Protein AF-A0A7S2PBN4-F1 (afdb_monomer_lite)

Secondary structure (DSSP, 8-state):
-HHHHHHHHHHHHTT-HHHHHHHHHHTT-HHHHHHHHHHHHHHGGG--HHHHHHHHHHHHHTT---HHHHHHHHHHHHHSGGGS-HHHHHHHHHHHHHHHTPPPP-

Radius of gyration: 14.39 Å; chains: 1; bounding box: 40×37×34 Å

Foldseek 3Di:
DPPVVVVVCVVVVLLVLLVVLLVCLVVLPQVSLVVCLVSCLVNVVVDALQSLLSNLLSCLSNLPDDPVSLVSSVVSCVVCVVRHDPVSVVSNVNSVVSNVPDDPDD

Structure (mmCIF, N/CA/C/O backbone):
data_AF-A0A7S2PBN4-F1
#
_entry.id   AF-A0A7S2PBN4-F1
#
loop_
_atom_site.group_PDB
_atom_site.id
_atom_site.type_symbol
_atom_site.label_atom_id
_atom_site.label_alt_id
_atom_site.label_comp_id
_atom_site.label_asym_id
_atom_site.label_entity_id
_atom_site.label_seq_id
_atom_site.pdbx_PDB_ins_code
_atom_site.Cartn_x
_atom_site.Cartn_y
_atom_site.Cartn_z
_atom_site.occupancy
_atom_site.B_iso_or_equiv
_atom_site.auth_seq_id
_atom_site.auth_comp_id
_atom_site.auth_asym_id
_atom_site.auth_atom_id
_atom_site.pdbx_PDB_model_num
ATOM 1 N N . TYR A 1 1 ? -15.646 22.930 -21.165 1.00 49.62 1 TYR A N 1
ATOM 2 C CA . TYR A 1 1 ? -15.690 21.532 -20.688 1.00 49.62 1 TYR A CA 1
ATOM 3 C C . TYR A 1 1 ? -14.500 21.148 -19.796 1.00 49.62 1 TYR A C 1
ATOM 5 O O . TYR A 1 1 ? -14.691 20.347 -18.899 1.00 49.62 1 TYR A O 1
ATOM 13 N N . SER A 1 2 ? -13.299 21.726 -19.958 1.00 65.62 2 SER A N 1
ATOM 14 C CA . SER A 1 2 ? -12.077 21.260 -19.269 1.00 65.62 2 SER A CA 1
ATOM 15 C C . SER A 1 2 ? -11.830 21.790 -17.846 1.00 65.62 2 SER A C 1
ATOM 17 O O . SER A 1 2 ? -11.310 21.051 -17.025 1.00 65.62 2 SER A O 1
ATOM 19 N N . ARG A 1 3 ? -12.201 23.033 -17.504 1.00 51.66 3 ARG A N 1
ATOM 20 C CA . ARG A 1 3 ? -11.854 23.606 -16.180 1.00 51.66 3 ARG A CA 1
ATOM 21 C C . ARG A 1 3 ? -12.620 23.006 -15.001 1.00 51.66 3 ARG A C 1
ATOM 23 O O . ARG A 1 3 ? -12.030 22.826 -13.948 1.00 51.66 3 ARG A O 1
ATOM 30 N N . ARG A 1 4 ? -13.902 22.676 -15.188 1.00 55.84 4 ARG A N 1
ATOM 31 C CA . ARG A 1 4 ? -14.736 22.076 -14.132 1.00 55.84 4 ARG A CA 1
ATOM 32 C C . ARG A 1 4 ? -14.276 20.658 -13.801 1.00 55.84 4 ARG A C 1
ATOM 34 O O . ARG A 1 4 ? -14.062 20.358 -12.642 1.00 55.84 4 ARG A O 1
ATOM 41 N N . LEU A 1 5 ? -14.010 19.856 -14.837 1.00 55.78 5 LEU A N 1
ATOM 42 C CA . LEU A 1 5 ? -13.435 18.517 -14.698 1.00 55.78 5 LEU A CA 1
ATOM 43 C C . LEU A 1 5 ? -12.057 18.541 -14.036 1.00 55.78 5 LEU A C 1
ATOM 45 O O . LEU A 1 5 ? -11.779 17.675 -13.224 1.00 55.78 5 LEU A O 1
ATOM 49 N N . LEU A 1 6 ? -11.204 19.520 -14.357 1.00 55.50 6 LEU A N 1
ATOM 50 C CA . LEU A 1 6 ? -9.890 19.651 -13.722 1.00 55.50 6 LEU A CA 1
ATOM 51 C C . LEU A 1 6 ? -9.991 20.099 -12.258 1.00 55.50 6 LEU A C 1
ATOM 53 O O . LEU A 1 6 ? -9.277 19.553 -11.430 1.00 55.50 6 LEU A O 1
ATOM 57 N N . GLN A 1 7 ? -10.902 21.018 -11.924 1.00 57.09 7 GLN A N 1
ATOM 58 C CA . GLN A 1 7 ? -11.153 21.424 -10.535 1.00 57.09 7 GLN A CA 1
ATOM 59 C C . GLN A 1 7 ? -11.779 20.299 -9.702 1.00 57.09 7 GLN A C 1
ATOM 61 O O . GLN A 1 7 ? -11.358 20.063 -8.576 1.00 57.09 7 GLN A O 1
ATOM 66 N N . GLU A 1 8 ? -12.757 19.574 -10.249 1.00 54.28 8 GLU A N 1
ATOM 67 C CA . GLU A 1 8 ? -13.345 18.396 -9.599 1.00 54.28 8 GLU A CA 1
ATOM 68 C C . GLU A 1 8 ? -12.304 17.277 -9.459 1.00 54.28 8 GLU A C 1
ATOM 70 O O . GLU A 1 8 ? -12.187 16.665 -8.398 1.00 54.28 8 GLU A O 1
ATOM 75 N N . ALA A 1 9 ? -11.485 17.050 -10.491 1.00 53.06 9 ALA A N 1
ATOM 76 C CA . ALA A 1 9 ? -10.391 16.094 -10.432 1.00 53.06 9 ALA A CA 1
ATOM 77 C C . ALA A 1 9 ? -9.350 16.483 -9.378 1.00 53.06 9 ALA A C 1
ATOM 79 O O . ALA A 1 9 ? -8.976 15.608 -8.615 1.00 53.06 9 ALA A O 1
ATOM 80 N N . GLU A 1 10 ? -8.917 17.747 -9.273 1.00 53.53 10 GLU A N 1
ATOM 81 C CA . GLU A 1 10 ? -7.955 18.218 -8.256 1.00 53.53 10 GLU A CA 1
ATOM 82 C C . GLU A 1 10 ? -8.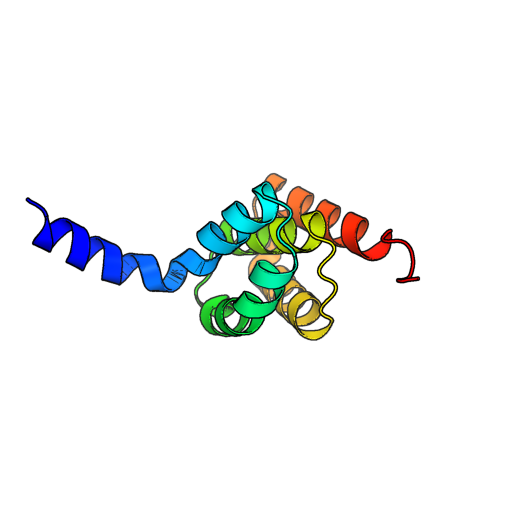422 17.933 -6.823 1.00 53.53 10 GLU A C 1
ATOM 84 O O . GLU A 1 10 ? -7.632 17.465 -6.001 1.00 53.53 10 GLU A O 1
ATOM 89 N N . VAL A 1 11 ? -9.714 18.134 -6.539 1.00 54.94 11 VAL A N 1
ATOM 90 C CA . VAL A 1 11 ? -10.315 17.855 -5.222 1.00 54.94 11 VAL A CA 1
ATOM 91 C C . VAL A 1 11 ? -10.261 16.357 -4.882 1.00 54.94 11 VAL A C 1
ATOM 93 O O . VAL A 1 11 ? -10.075 15.992 -3.722 1.00 54.94 11 VAL A O 1
ATOM 96 N N . HIS A 1 12 ? -10.351 15.475 -5.882 1.00 53.94 12 HIS A N 1
ATOM 97 C CA . HIS A 1 12 ? -10.276 14.019 -5.703 1.00 53.94 12 HIS A CA 1
ATOM 98 C C . HIS A 1 12 ? -8.855 13.433 -5.878 1.00 53.94 12 HIS A C 1
ATOM 100 O O . HIS A 1 12 ? -8.552 12.358 -5.348 1.00 53.94 12 HIS A O 1
ATOM 106 N N . PHE A 1 13 ? -7.952 14.124 -6.583 1.00 56.38 13 PHE A N 1
ATOM 107 C CA . PHE A 1 13 ? -6.616 13.620 -6.923 1.00 56.38 13 PHE A CA 1
ATOM 108 C C . PHE A 1 13 ? -5.664 13.603 -5.727 1.00 56.38 13 PHE A C 1
ATOM 110 O O . PHE A 1 13 ? -4.780 12.750 -5.674 1.00 56.38 13 PHE A O 1
ATOM 117 N N . GLY A 1 14 ? -5.863 14.482 -4.738 1.00 55.88 14 GLY A N 1
ATOM 118 C CA . GLY A 1 14 ? -5.017 14.534 -3.540 1.00 55.88 14 GLY A CA 1
ATOM 119 C C . GLY A 1 14 ? -4.922 13.186 -2.810 1.00 55.88 14 GLY A C 1
ATOM 120 O O . GLY A 1 14 ? -3.837 12.784 -2.396 1.00 55.88 14 GLY A O 1
ATOM 121 N N . CYS A 1 15 ? -6.025 12.429 -2.750 1.00 60.91 15 CYS A N 1
ATOM 122 C CA . CYS A 1 15 ? -6.097 11.107 -2.107 1.00 60.91 15 CYS A CA 1
ATOM 123 C C . CYS A 1 15 ? -5.783 9.929 -3.057 1.00 60.91 15 CYS A C 1
ATOM 125 O O . CYS A 1 15 ? -5.930 8.759 -2.690 1.00 60.91 15 CYS A O 1
ATOM 127 N N . SER A 1 16 ? -5.347 10.208 -4.289 1.00 83.50 16 SER A N 1
ATOM 128 C CA . SER A 1 16 ? -5.166 9.207 -5.350 1.00 83.50 16 SER A CA 1
ATOM 129 C C . SER A 1 16 ? -3.735 8.662 -5.460 1.00 83.50 16 SER A C 1
ATOM 131 O O . SER A 1 16 ? -3.392 8.028 -6.456 1.00 83.50 16 SER A O 1
ATOM 133 N N . VAL A 1 17 ? -2.892 8.851 -4.434 1.00 90.44 17 VAL A N 1
ATOM 134 C CA . VAL A 1 17 ? -1.507 8.326 -4.395 1.00 90.44 17 VAL A CA 1
ATOM 135 C C . VAL A 1 17 ? -1.439 6.820 -4.682 1.00 90.44 17 VAL A C 1
ATOM 137 O O . VAL A 1 17 ? -0.537 6.363 -5.379 1.00 90.44 17 VAL A O 1
ATOM 140 N N . HIS A 1 18 ? -2.447 6.060 -4.248 1.00 92.75 18 HIS A N 1
ATOM 141 C CA . HIS A 1 18 ? -2.585 4.630 -4.529 1.00 92.75 18 HIS A CA 1
ATOM 142 C C . HIS A 1 18 ? -2.674 4.307 -6.032 1.00 92.75 18 HIS A C 1
ATOM 144 O O . HIS A 1 18 ? -2.213 3.249 -6.449 1.00 92.75 18 HIS A O 1
ATOM 150 N N . LEU A 1 19 ? -3.207 5.208 -6.868 1.00 94.31 19 LEU A N 1
ATOM 151 C CA . LEU A 1 19 ? -3.251 5.033 -8.325 1.00 94.31 19 LEU A CA 1
ATOM 152 C C . LEU A 1 19 ? -1.872 5.226 -8.962 1.00 94.31 19 LEU A C 1
ATOM 154 O O . LEU A 1 19 ? -1.504 4.470 -9.863 1.00 94.31 19 LEU A O 1
ATOM 158 N N . LEU A 1 20 ? -1.097 6.206 -8.483 1.00 93.94 20 LEU A N 1
ATOM 159 C CA . LEU A 1 20 ? 0.288 6.407 -8.922 1.00 93.94 20 LEU A CA 1
ATOM 160 C C . LEU A 1 20 ? 1.155 5.220 -8.508 1.00 93.94 20 LEU A C 1
ATOM 162 O O . LEU A 1 20 ? 1.847 4.648 -9.348 1.00 93.94 20 LEU A O 1
ATOM 166 N N . LEU A 1 21 ? 1.050 4.802 -7.245 1.00 95.75 21 LEU A N 1
ATOM 167 C CA . LEU A 1 21 ? 1.721 3.613 -6.728 1.00 95.75 21 LEU A CA 1
ATOM 168 C C . LEU A 1 21 ? 1.353 2.383 -7.550 1.00 95.75 21 LEU A C 1
ATOM 170 O O . LEU A 1 21 ? 2.247 1.717 -8.058 1.00 95.75 21 LEU A O 1
ATOM 174 N N . HIS A 1 22 ? 0.063 2.127 -7.775 1.00 96.12 22 HIS A N 1
ATOM 175 C CA . HIS A 1 22 ? -0.383 1.026 -8.623 1.00 96.12 22 HIS A CA 1
ATOM 176 C C . HIS A 1 22 ? 0.236 1.100 -10.024 1.00 96.12 22 HIS A C 1
ATOM 178 O O . HIS A 1 22 ? 0.757 0.101 -10.518 1.00 96.12 22 HIS A O 1
ATOM 184 N N . ARG A 1 23 ? 0.247 2.277 -10.667 1.00 97.50 23 ARG A N 1
ATOM 185 C CA . ARG A 1 23 ? 0.825 2.422 -12.008 1.00 97.50 23 ARG A CA 1
ATOM 186 C C . ARG A 1 23 ? 2.328 2.146 -12.022 1.00 97.50 23 ARG A C 1
ATOM 188 O O . ARG A 1 23 ? 2.788 1.441 -12.917 1.00 97.50 23 ARG A O 1
ATOM 195 N N . PHE A 1 24 ? 3.082 2.643 -11.046 1.00 97.12 24 PHE A N 1
ATOM 196 C CA . PHE A 1 24 ? 4.510 2.340 -10.926 1.00 97.12 24 PHE A CA 1
ATOM 197 C C . PHE A 1 24 ? 4.771 0.881 -10.542 1.00 97.12 24 PHE A C 1
ATOM 199 O O . PHE A 1 24 ? 5.735 0.295 -11.031 1.00 97.12 24 PHE A O 1
ATOM 206 N N . GLY A 1 25 ? 3.874 0.268 -9.768 1.00 97.38 25 GLY A N 1
ATOM 207 C CA . GLY A 1 25 ? 3.868 -1.160 -9.467 1.00 97.38 25 GLY A CA 1
ATOM 208 C C . GLY A 1 25 ? 3.721 -2.019 -10.720 1.00 97.38 25 GLY A C 1
ATOM 209 O O . GLY A 1 25 ? 4.519 -2.927 -10.942 1.00 97.38 25 GLY A O 1
ATOM 210 N N . VAL A 1 26 ? 2.765 -1.677 -11.592 1.00 97.69 26 VAL A N 1
ATOM 211 C CA . VAL A 1 26 ? 2.582 -2.317 -12.908 1.00 97.69 26 VAL A CA 1
ATOM 212 C C . VAL A 1 26 ? 3.835 -2.180 -13.776 1.00 97.69 26 VAL A C 1
ATOM 214 O O . VAL A 1 26 ? 4.218 -3.131 -14.450 1.00 97.69 26 VAL A O 1
ATOM 217 N N . LEU A 1 27 ? 4.486 -1.014 -13.750 1.00 97.62 27 LEU A N 1
ATOM 218 C CA . LEU A 1 27 ? 5.716 -0.761 -14.506 1.00 97.62 27 LEU A CA 1
ATOM 219 C C . LEU A 1 27 ? 6.967 -1.403 -13.882 1.00 97.62 27 LEU A C 1
ATOM 221 O O . LEU A 1 27 ? 8.024 -1.376 -14.506 1.00 97.62 27 LEU A O 1
ATOM 225 N N . GLY A 1 28 ? 6.885 -1.942 -12.662 1.00 96.19 28 GLY A N 1
ATOM 226 C CA . GLY A 1 28 ? 8.050 -2.448 -11.934 1.00 96.19 28 GLY A CA 1
ATOM 227 C C . GLY A 1 28 ? 9.037 -1.352 -11.502 1.00 96.19 28 GLY A C 1
ATOM 228 O O . GLY A 1 28 ? 10.192 -1.646 -11.211 1.00 96.19 28 GLY A O 1
ATOM 229 N N . HIS A 1 29 ? 8.616 -0.084 -11.468 1.00 97.00 29 HIS A N 1
ATOM 230 C CA . HIS A 1 29 ? 9.509 1.054 -11.254 1.00 97.00 29 HIS A CA 1
ATOM 231 C C . HIS A 1 29 ? 9.715 1.341 -9.754 1.00 97.00 29 HIS A C 1
ATOM 233 O O . HIS A 1 29 ? 9.175 2.307 -9.207 1.00 97.00 29 HIS A O 1
ATOM 239 N N . ALA A 1 30 ? 10.553 0.538 -9.094 1.00 95.94 30 ALA A N 1
ATOM 240 C CA . ALA A 1 30 ? 10.817 0.637 -7.654 1.00 95.94 30 ALA A CA 1
ATOM 241 C C . ALA A 1 30 ? 11.247 2.037 -7.160 1.00 95.94 30 ALA A C 1
ATOM 243 O O . ALA A 1 30 ? 10.703 2.478 -6.146 1.00 95.94 30 ALA A O 1
ATOM 244 N N . PRO A 1 31 ? 12.118 2.807 -7.858 1.00 97.19 31 PRO A N 1
ATOM 245 C CA . PRO A 1 31 ? 12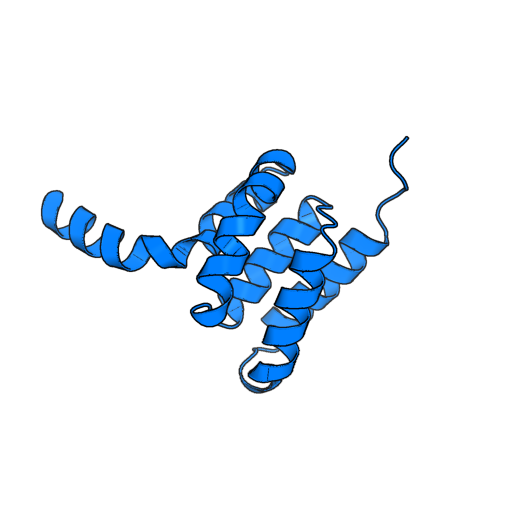.501 4.130 -7.363 1.00 97.19 31 PRO A CA 1
ATOM 246 C C . PRO A 1 31 ? 11.311 5.085 -7.211 1.00 97.19 31 PRO A C 1
ATOM 248 O O . PRO A 1 31 ? 11.217 5.789 -6.216 1.00 97.19 31 PRO A O 1
ATOM 251 N N . ALA A 1 32 ? 10.357 5.088 -8.143 1.00 94.56 32 ALA A N 1
ATOM 252 C CA . ALA A 1 32 ? 9.179 5.947 -8.065 1.00 94.56 32 ALA A CA 1
ATOM 253 C C . ALA A 1 32 ? 8.265 5.549 -6.898 1.00 94.56 32 ALA A C 1
ATOM 255 O O . ALA A 1 32 ? 7.736 6.422 -6.218 1.00 94.56 32 ALA A O 1
ATOM 256 N N . VAL A 1 33 ? 8.127 4.246 -6.623 1.00 96.69 33 VAL A N 1
ATOM 257 C CA . VAL A 1 33 ? 7.390 3.753 -5.448 1.00 96.69 33 VAL A CA 1
ATOM 258 C C . VAL A 1 33 ? 8.050 4.240 -4.154 1.00 96.69 33 VAL A C 1
ATOM 260 O O . VAL A 1 33 ? 7.352 4.792 -3.308 1.00 96.69 33 VAL A O 1
ATOM 263 N N . TRP A 1 34 ? 9.380 4.141 -4.042 1.00 96.38 34 TRP A N 1
ATOM 264 C CA . TRP A 1 34 ? 10.153 4.680 -2.913 1.00 96.38 34 TRP A CA 1
ATOM 265 C C . TRP A 1 34 ? 9.915 6.179 -2.685 1.00 96.38 34 TRP A C 1
ATOM 267 O O . TRP A 1 34 ? 9.595 6.598 -1.576 1.00 96.38 34 TRP A O 1
ATOM 277 N N . HIS A 1 35 ? 10.009 6.993 -3.740 1.00 95.62 35 HIS A N 1
ATOM 278 C CA . HIS A 1 35 ? 9.831 8.448 -3.634 1.00 95.62 35 HIS A CA 1
ATOM 279 C C . HIS A 1 35 ? 8.399 8.859 -3.253 1.00 95.62 35 HIS A C 1
ATOM 281 O O . HIS A 1 35 ? 8.185 9.972 -2.775 1.00 95.62 35 HIS A O 1
ATOM 287 N N . LEU A 1 36 ? 7.413 7.979 -3.453 1.00 94.94 36 LEU A N 1
ATOM 288 C CA . LEU A 1 36 ? 6.015 8.235 -3.111 1.00 94.94 36 LEU A CA 1
ATOM 289 C C . LEU A 1 36 ? 5.634 7.794 -1.692 1.00 94.94 36 LEU A C 1
ATOM 291 O O . LEU A 1 36 ? 4.538 8.140 -1.249 1.00 94.94 36 LEU A O 1
ATOM 295 N N . LEU A 1 37 ? 6.500 7.082 -0.958 1.00 95.56 37 LEU A N 1
ATOM 296 C CA . LEU A 1 37 ? 6.195 6.615 0.401 1.00 95.56 37 LEU A CA 1
ATOM 297 C C . LEU A 1 37 ? 5.846 7.748 1.384 1.00 95.56 37 LEU A C 1
ATOM 299 O O . LEU A 1 37 ? 4.845 7.607 2.087 1.00 95.56 37 LEU A O 1
ATOM 303 N N . PRO A 1 38 ? 6.544 8.904 1.412 1.00 94.00 38 PRO A N 1
ATOM 304 C CA . PRO A 1 38 ? 6.160 9.996 2.309 1.00 94.00 38 PRO A CA 1
ATOM 305 C C . PRO A 1 38 ? 4.739 10.510 2.037 1.00 94.00 38 PRO A C 1
ATOM 307 O O . PRO A 1 38 ? 3.977 10.784 2.964 1.00 94.00 38 PRO A O 1
ATOM 310 N N . LEU A 1 39 ? 4.350 10.586 0.759 1.00 92.62 39 LEU A N 1
ATOM 311 C CA . LEU A 1 39 ? 3.004 10.999 0.363 1.00 92.62 39 LEU A CA 1
ATOM 312 C C . LEU A 1 39 ? 1.960 9.927 0.701 1.00 92.62 39 LEU A C 1
ATOM 314 O O . LEU A 1 39 ? 0.868 10.261 1.158 1.00 92.62 39 LEU A O 1
ATOM 318 N N . LEU A 1 40 ? 2.294 8.646 0.516 1.00 94.19 40 LEU A N 1
ATOM 319 C CA . LEU A 1 40 ? 1.464 7.523 0.954 1.00 94.19 40 LEU A CA 1
ATOM 320 C C . LEU A 1 40 ? 1.167 7.617 2.452 1.00 94.19 40 LEU A C 1
ATOM 322 O O . LEU A 1 40 ? 0.007 7.541 2.847 1.00 94.19 40 LEU A O 1
ATOM 326 N N . LEU A 1 41 ? 2.197 7.819 3.274 1.00 94.81 41 LEU A N 1
ATOM 327 C CA . LEU A 1 41 ? 2.069 7.891 4.728 1.00 94.81 41 LEU A CA 1
ATOM 328 C C . LEU A 1 41 ? 1.270 9.109 5.196 1.00 94.81 41 LEU A C 1
ATOM 330 O O . LEU A 1 41 ? 0.468 8.985 6.123 1.00 94.81 41 LEU A O 1
ATOM 334 N N . ALA A 1 42 ? 1.442 10.258 4.538 1.00 92.06 42 ALA A N 1
ATOM 335 C CA . ALA A 1 42 ? 0.666 11.462 4.821 1.00 92.06 42 ALA A CA 1
ATOM 336 C C . ALA A 1 42 ? -0.831 11.276 4.519 1.00 92.06 42 ALA A C 1
ATOM 338 O O . ALA A 1 42 ? -1.672 11.765 5.270 1.00 92.06 42 ALA A O 1
ATOM 339 N N . GLN A 1 43 ? -1.166 10.538 3.454 1.00 91.75 43 GLN A N 1
ATOM 340 C CA . GLN A 1 43 ? -2.555 10.294 3.046 1.00 91.75 43 GLN A CA 1
ATOM 341 C C . GLN A 1 43 ? -3.185 9.049 3.679 1.00 91.75 43 GLN A C 1
ATOM 343 O O . GLN A 1 43 ? -4.399 8.863 3.580 1.00 91.75 43 GLN A O 1
ATOM 348 N N . LEU A 1 44 ? -2.393 8.209 4.348 1.00 93.31 44 LEU A N 1
ATOM 349 C CA . LEU A 1 44 ? -2.827 6.935 4.917 1.00 93.31 44 LEU A CA 1
ATOM 350 C C . LEU A 1 44 ? -4.094 7.036 5.795 1.00 93.31 44 LEU A C 1
ATOM 352 O O . LEU A 1 44 ? -4.974 6.192 5.619 1.00 93.31 44 LEU A O 1
ATOM 356 N N . PRO A 1 45 ? -4.274 8.053 6.667 1.00 92.69 45 PRO A N 1
ATOM 357 C CA . PRO A 1 45 ? -5.496 8.184 7.469 1.00 92.69 45 PRO A CA 1
ATOM 358 C C . PRO A 1 45 ? -6.778 8.348 6.639 1.00 92.69 45 PRO A C 1
ATOM 360 O O . PRO A 1 45 ? -7.844 7.935 7.076 1.00 92.69 45 PRO A O 1
ATOM 363 N N . LEU A 1 46 ? -6.681 8.912 5.431 1.00 91.19 46 LEU A N 1
ATOM 364 C CA . LEU A 1 46 ? -7.819 9.186 4.544 1.00 91.19 46 LEU A CA 1
ATOM 365 C C . LEU A 1 46 ? -8.103 8.039 3.558 1.00 91.19 46 LEU A C 1
ATOM 367 O O . LEU A 1 46 ? -9.051 8.096 2.772 1.00 91.19 46 LEU A O 1
ATOM 371 N N . MET A 1 47 ? -7.260 7.007 3.541 1.00 92.38 47 MET A N 1
ATOM 372 C CA . MET A 1 47 ? -7.353 5.915 2.579 1.00 92.38 47 MET A CA 1
ATOM 373 C C . MET A 1 47 ? -8.403 4.880 2.988 1.00 92.38 47 MET A C 1
ATOM 375 O O . MET A 1 47 ? -8.466 4.463 4.139 1.00 92.38 47 MET A O 1
ATOM 379 N N . GLN A 1 48 ? -9.180 4.416 2.009 1.00 94.19 48 GLN A N 1
ATOM 380 C CA . GLN A 1 48 ? -10.060 3.256 2.149 1.00 94.19 48 GLN A CA 1
ATOM 381 C C . GLN A 1 48 ? -9.245 1.951 2.077 1.00 94.19 48 GLN A C 1
ATOM 383 O O . GLN A 1 48 ? -8.178 1.952 1.450 1.00 94.19 48 GLN A O 1
ATOM 388 N N . PRO A 1 49 ? -9.765 0.824 2.598 1.00 95.75 49 PRO A N 1
ATOM 389 C CA . PRO A 1 49 ? -9.109 -0.486 2.555 1.00 95.75 49 PRO A CA 1
ATOM 390 C C . PRO A 1 49 ? -8.504 -0.864 1.196 1.00 95.75 49 PRO A C 1
ATOM 392 O O . PRO 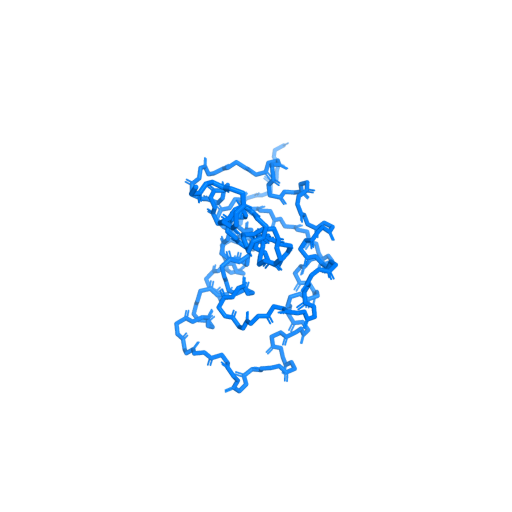A 1 49 ? -7.311 -1.150 1.097 1.00 95.75 49 PRO A O 1
ATOM 395 N N . LYS A 1 50 ? -9.279 -0.732 0.112 1.00 95.56 50 LYS A N 1
ATOM 396 C CA . LYS A 1 50 ? -8.810 -0.995 -1.260 1.00 95.56 50 LYS A CA 1
ATOM 397 C C . LYS A 1 50 ? -7.609 -0.134 -1.678 1.00 95.56 50 LYS A C 1
ATOM 399 O O . LYS A 1 50 ? -6.746 -0.585 -2.424 1.00 95.56 50 LYS A O 1
ATOM 404 N N . HIS A 1 51 ? -7.531 1.116 -1.209 1.00 95.75 51 HIS A N 1
ATOM 405 C CA . HIS A 1 51 ? -6.402 1.996 -1.512 1.00 95.75 51 HIS A CA 1
ATOM 406 C C . HIS A 1 51 ? -5.148 1.498 -0.789 1.00 95.75 51 HIS A C 1
ATOM 408 O O . HIS A 1 51 ? -4.073 1.476 -1.383 1.00 95.75 51 HIS A O 1
ATOM 414 N N . VAL A 1 52 ? -5.287 1.069 0.472 1.00 96.81 52 VAL A N 1
ATOM 415 C CA . VAL A 1 52 ? -4.189 0.486 1.262 1.00 96.81 52 VAL A CA 1
ATOM 416 C C . VAL A 1 52 ? -3.690 -0.797 0.606 1.00 96.81 52 VAL A C 1
ATOM 418 O O . VAL A 1 52 ? -2.485 -0.958 0.421 1.00 96.81 52 VAL A O 1
ATOM 421 N N . ALA A 1 53 ? -4.608 -1.668 0.182 1.00 97.81 53 ALA A N 1
ATOM 422 C CA . ALA A 1 53 ? -4.279 -2.915 -0.494 1.00 97.81 53 ALA A CA 1
ATOM 423 C C . ALA A 1 53 ? -3.530 -2.688 -1.816 1.00 97.81 53 ALA A C 1
ATOM 425 O O . ALA A 1 53 ? -2.512 -3.335 -2.060 1.00 97.81 53 ALA A O 1
ATOM 426 N N . LEU A 1 54 ? -3.967 -1.732 -2.642 1.00 97.44 54 LEU A N 1
ATOM 427 C CA . LEU A 1 54 ? -3.275 -1.380 -3.888 1.00 97.44 54 LEU A CA 1
ATOM 428 C C . LEU A 1 54 ? -1.880 -0.787 -3.646 1.00 97.44 54 LEU A C 1
ATOM 430 O O . LEU A 1 54 ? -0.946 -1.107 -4.383 1.00 97.44 54 LEU A O 1
ATOM 434 N N . SER A 1 55 ? -1.719 0.043 -2.615 1.00 97.44 55 SER A N 1
ATOM 435 C CA . SER A 1 55 ? -0.410 0.578 -2.231 1.00 97.44 55 SER A CA 1
ATOM 436 C C . SER A 1 55 ? 0.532 -0.527 -1.750 1.00 97.44 55 SER A C 1
ATOM 438 O O . SER A 1 55 ? 1.656 -0.617 -2.244 1.00 97.44 55 SER A O 1
ATOM 440 N N . ALA A 1 56 ? 0.060 -1.415 -0.865 1.00 98.00 56 ALA A N 1
ATOM 441 C CA . ALA A 1 56 ? 0.814 -2.590 -0.428 1.00 98.00 56 ALA A CA 1
ATOM 442 C C . ALA A 1 56 ? 1.211 -3.464 -1.623 1.00 98.00 56 ALA A C 1
ATOM 444 O O . ALA A 1 56 ? 2.374 -3.835 -1.752 1.00 98.00 56 ALA A O 1
ATOM 445 N N . TRP A 1 57 ? 0.281 -3.739 -2.541 1.00 98.31 57 TRP A N 1
ATOM 446 C CA . TRP A 1 57 ? 0.565 -4.500 -3.755 1.00 98.31 57 TRP A CA 1
ATOM 447 C C . TRP A 1 57 ? 1.676 -3.877 -4.592 1.00 98.31 57 TRP A C 1
ATOM 449 O O . 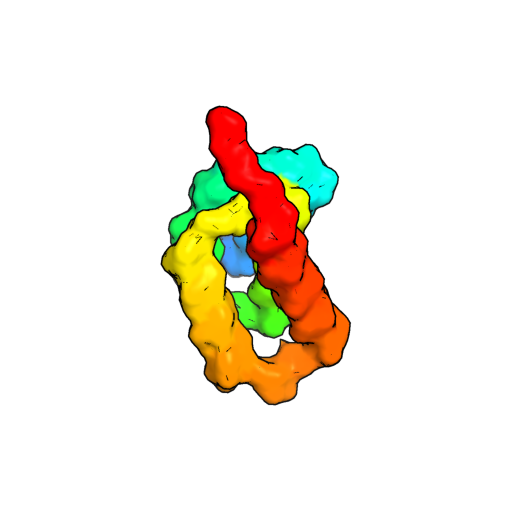TRP A 1 57 ? 2.588 -4.584 -5.012 1.00 98.31 57 TRP A O 1
ATOM 459 N N . ALA A 1 58 ? 1.627 -2.564 -4.822 1.00 98.38 58 ALA A N 1
ATOM 460 C CA . ALA A 1 58 ? 2.647 -1.866 -5.593 1.00 98.38 58 ALA A CA 1
ATOM 461 C C . ALA A 1 58 ? 4.031 -1.969 -4.934 1.00 98.38 58 ALA A C 1
ATOM 463 O O . ALA A 1 58 ? 5.020 -2.235 -5.624 1.00 98.38 58 ALA A O 1
ATOM 464 N N . MET A 1 59 ? 4.093 -1.825 -3.606 1.00 97.81 59 MET A N 1
ATOM 465 C CA . MET A 1 59 ? 5.323 -1.995 -2.827 1.00 97.81 59 MET A CA 1
ATOM 466 C C . MET A 1 59 ? 5.845 -3.431 -2.925 1.00 97.81 59 MET A C 1
ATOM 468 O O . MET A 1 59 ? 6.988 -3.645 -3.321 1.00 97.81 59 MET A O 1
ATOM 472 N N . GLY A 1 60 ? 4.991 -4.425 -2.670 1.00 97.75 60 GLY A N 1
ATOM 473 C CA . GLY A 1 60 ? 5.357 -5.839 -2.758 1.00 97.75 60 GLY A CA 1
ATOM 474 C C . GLY A 1 60 ? 5.771 -6.254 -4.168 1.00 97.75 60 GLY A C 1
ATOM 475 O O . GLY A 1 60 ? 6.745 -6.980 -4.342 1.00 97.75 60 GLY A O 1
ATOM 476 N N . ARG A 1 61 ? 5.099 -5.744 -5.207 1.00 97.62 61 ARG A N 1
ATOM 477 C CA . ARG A 1 61 ? 5.444 -6.061 -6.595 1.00 97.62 61 ARG A CA 1
ATOM 478 C C . ARG A 1 61 ? 6.790 -5.477 -7.010 1.00 97.62 61 ARG A C 1
ATOM 480 O O . ARG A 1 61 ? 7.483 -6.100 -7.812 1.00 97.62 61 ARG A O 1
ATOM 487 N N . THR A 1 62 ? 7.156 -4.315 -6.483 1.00 97.25 6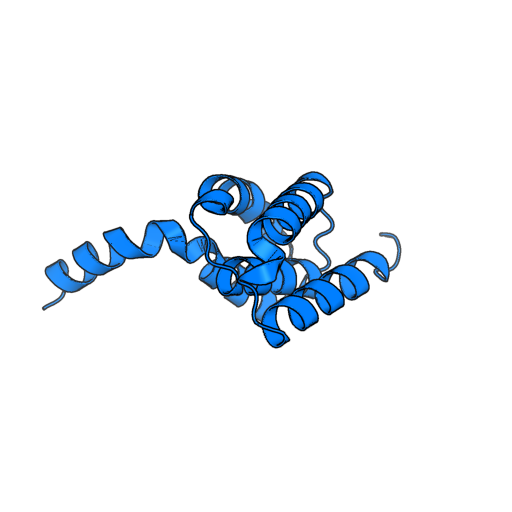2 THR A N 1
ATOM 488 C CA . THR A 1 62 ? 8.442 -3.656 -6.757 1.00 97.25 62 THR A CA 1
ATOM 489 C C . THR A 1 62 ? 9.538 -4.016 -5.754 1.00 97.25 62 THR A C 1
ATOM 491 O O . THR A 1 62 ? 10.641 -3.493 -5.867 1.00 97.25 62 THR A O 1
ATOM 494 N N . LEU A 1 63 ? 9.253 -4.925 -4.810 1.00 96.44 63 LEU A N 1
ATOM 495 C CA . LEU A 1 63 ? 10.150 -5.343 -3.724 1.00 96.44 63 LEU A CA 1
ATOM 496 C C . LEU A 1 63 ? 10.640 -4.172 -2.854 1.00 96.44 63 LEU A C 1
ATOM 498 O O . LEU A 1 63 ? 11.715 -4.228 -2.261 1.00 96.44 63 LEU A O 1
ATOM 502 N N . VAL A 1 64 ? 9.847 -3.103 -2.763 1.00 96.06 64 VAL A N 1
ATOM 503 C CA . VAL A 1 64 ? 10.143 -1.965 -1.892 1.00 96.06 64 VAL A CA 1
ATOM 504 C C . VAL A 1 64 ? 9.878 -2.376 -0.447 1.00 96.06 64 VAL A C 1
ATOM 506 O O . VAL A 1 64 ? 8.729 -2.547 -0.030 1.00 96.06 64 VAL A O 1
ATOM 509 N N . ASN A 1 65 ? 10.964 -2.558 0.303 1.00 94.62 65 ASN A N 1
ATOM 510 C CA . ASN A 1 65 ? 10.947 -3.010 1.690 1.00 94.62 65 ASN A CA 1
ATOM 511 C C . ASN A 1 65 ? 11.289 -1.880 2.666 1.00 94.62 65 ASN A C 1
ATOM 513 O O . ASN A 1 65 ? 12.338 -1.895 3.304 1.00 94.62 65 ASN A O 1
ATOM 517 N N . ASP A 1 66 ? 10.417 -0.879 2.745 1.00 95.75 66 ASP A N 1
ATOM 518 C CA . ASP A 1 66 ? 10.551 0.192 3.729 1.00 95.75 66 ASP A CA 1
ATOM 519 C C . ASP A 1 66 ? 9.842 -0.191 5.037 1.00 95.75 66 ASP A C 1
ATOM 521 O O . ASP A 1 66 ? 8.627 -0.413 5.055 1.00 95.75 66 ASP A O 1
ATOM 525 N N . GLU A 1 67 ? 10.609 -0.306 6.122 1.00 94.81 67 GLU A N 1
ATOM 526 C CA . GLU A 1 67 ? 10.122 -0.807 7.412 1.00 94.81 67 GLU A CA 1
ATOM 527 C C . GLU A 1 67 ? 9.025 0.090 8.003 1.00 94.81 67 GLU A C 1
ATOM 529 O O . GLU A 1 67 ? 7.991 -0.412 8.454 1.00 94.81 67 GLU A O 1
ATOM 534 N N . GLU A 1 68 ? 9.204 1.414 7.946 1.00 96.06 68 GLU A N 1
ATOM 535 C CA . GLU A 1 68 ? 8.222 2.372 8.458 1.00 96.06 68 GLU A CA 1
ATOM 536 C C . GLU A 1 68 ? 6.909 2.281 7.673 1.00 96.06 68 GLU A C 1
ATOM 538 O O . GLU A 1 68 ? 5.830 2.187 8.271 1.00 96.06 68 GLU A O 1
ATOM 543 N N . ALA A 1 69 ? 6.982 2.255 6.340 1.00 96.44 69 ALA A N 1
ATOM 544 C CA . ALA A 1 69 ? 5.806 2.149 5.493 1.00 96.44 69 ALA A CA 1
ATOM 545 C C . ALA A 1 69 ? 5.016 0.868 5.778 1.00 96.44 69 ALA A C 1
ATOM 547 O O . ALA A 1 69 ? 3.804 0.933 6.009 1.00 96.44 69 ALA A O 1
ATOM 548 N N . TRP A 1 70 ? 5.681 -0.288 5.841 1.00 97.50 70 TRP A N 1
ATOM 549 C CA . TRP A 1 70 ? 5.017 -1.552 6.163 1.00 97.50 70 TRP A CA 1
ATOM 550 C C . TRP A 1 70 ? 4.427 -1.566 7.578 1.00 97.50 70 TRP A C 1
ATOM 552 O O . TRP A 1 70 ? 3.302 -2.042 7.762 1.00 97.50 70 TRP A O 1
ATOM 562 N N . ALA A 1 71 ? 5.120 -0.994 8.566 1.00 97.25 71 ALA A N 1
ATOM 563 C CA . ALA A 1 71 ? 4.612 -0.883 9.931 1.00 97.25 71 ALA A CA 1
ATOM 564 C C . ALA A 1 71 ? 3.336 -0.027 10.002 1.00 97.25 71 ALA A C 1
ATOM 566 O O . ALA A 1 71 ? 2.347 -0.431 10.625 1.00 97.25 71 ALA A O 1
ATOM 567 N N . ARG A 1 72 ? 3.323 1.126 9.322 1.00 97.69 72 ARG A N 1
ATOM 568 C CA . ARG A 1 72 ? 2.181 2.053 9.271 1.00 97.69 72 ARG A CA 1
ATOM 569 C C . ARG A 1 72 ? 0.989 1.463 8.520 1.00 97.69 72 ARG A C 1
ATOM 571 O O . ARG A 1 72 ? -0.136 1.555 9.012 1.00 97.69 72 ARG A O 1
ATOM 578 N N . LEU A 1 73 ? 1.218 0.817 7.374 1.00 96.94 73 LEU A N 1
ATOM 579 C CA . LEU A 1 73 ? 0.169 0.107 6.633 1.00 96.94 73 LEU A CA 1
ATOM 580 C C . LEU A 1 73 ? -0.419 -1.033 7.474 1.00 96.94 73 LEU A C 1
ATOM 582 O O . LEU A 1 73 ? -1.638 -1.184 7.545 1.00 96.94 73 LEU A O 1
ATOM 586 N N . GLY A 1 74 ? 0.437 -1.796 8.159 1.00 96.62 74 GLY A N 1
ATOM 587 C CA . GLY A 1 74 ? 0.016 -2.866 9.058 1.00 96.62 74 GLY A CA 1
ATOM 588 C C . GLY A 1 74 ? -0.798 -2.365 10.253 1.00 96.62 74 GLY A C 1
ATOM 589 O O . GLY A 1 74 ? -1.753 -3.029 10.649 1.00 96.62 74 GLY A O 1
ATOM 590 N N . ALA A 1 75 ? -0.459 -1.201 10.816 1.00 97.31 75 ALA A N 1
ATOM 591 C CA . ALA A 1 75 ? -1.240 -0.573 11.882 1.00 97.31 75 ALA A CA 1
ATOM 592 C C . ALA A 1 75 ? -2.651 -0.205 11.405 1.00 97.31 75 ALA A C 1
ATOM 594 O O . ALA A 1 75 ? -3.618 -0.687 11.990 1.00 97.31 75 ALA A O 1
ATOM 595 N N . LYS A 1 76 ? -2.768 0.519 10.282 1.00 95.69 76 LYS A N 1
ATOM 596 C CA . LYS A 1 76 ? -4.073 0.870 9.700 1.00 95.69 76 LYS A CA 1
ATOM 597 C C . LYS A 1 76 ? -4.907 -0.368 9.363 1.00 95.69 76 LYS A C 1
ATOM 599 O O . LYS A 1 76 ? -6.092 -0.418 9.668 1.00 95.69 76 LYS A O 1
ATOM 604 N N . MET A 1 77 ? -4.287 -1.394 8.777 1.00 96.50 77 MET A N 1
ATOM 605 C CA . MET A 1 77 ? -4.984 -2.645 8.470 1.00 96.50 77 MET A CA 1
ATOM 606 C C . MET A 1 77 ? -5.535 -3.319 9.732 1.00 96.50 77 MET A C 1
ATOM 608 O O . MET A 1 77 ? -6.629 -3.859 9.679 1.00 96.50 77 MET A O 1
ATOM 612 N N . ARG A 1 78 ? -4.810 -3.302 10.860 1.00 96.19 78 ARG A N 1
ATOM 613 C CA . ARG A 1 78 ? -5.305 -3.869 12.128 1.00 96.19 78 ARG A CA 1
ATOM 614 C C . ARG A 1 78 ? -6.455 -3.061 12.721 1.00 96.19 78 ARG A C 1
ATOM 616 O O . ARG A 1 78 ? -7.371 -3.662 13.271 1.00 96.19 78 ARG A O 1
ATOM 623 N N . GLU A 1 79 ? -6.395 -1.738 12.619 1.00 96.75 79 GLU A N 1
ATOM 624 C CA . GLU A 1 79 ? -7.441 -0.833 13.110 1.00 96.75 79 GLU A CA 1
ATOM 625 C C . GLU A 1 79 ? -8.752 -1.001 12.330 1.00 96.75 79 GLU A C 1
ATOM 627 O O . GLU A 1 79 ? -9.825 -1.005 12.925 1.00 96.75 79 GLU A O 1
ATOM 632 N N . GLU A 1 80 ? -8.663 -1.208 11.015 1.00 96.06 80 GLU A N 1
ATOM 633 C CA . GLU A 1 80 ? -9.813 -1.222 10.101 1.00 96.06 80 GLU A CA 1
ATOM 634 C C . GLU A 1 80 ? -10.086 -2.612 9.503 1.00 96.06 80 GLU A C 1
ATOM 636 O O . GLU A 1 80 ? -10.774 -2.729 8.493 1.00 96.06 80 GLU A O 1
ATOM 641 N N . ILE A 1 81 ? -9.555 -3.693 10.092 1.00 96.25 81 ILE A N 1
ATOM 642 C CA . ILE A 1 81 ? -9.567 -5.035 9.472 1.00 96.25 81 ILE A CA 1
ATOM 643 C C . ILE A 1 81 ? -10.974 -5.530 9.109 1.00 96.25 81 ILE A C 1
ATOM 645 O O . ILE A 1 81 ? -11.136 -6.261 8.134 1.00 96.25 81 ILE A O 1
ATOM 649 N N . ALA A 1 82 ? -11.986 -5.119 9.878 1.00 96.94 82 ALA A N 1
ATOM 650 C CA . ALA A 1 82 ? -13.383 -5.479 9.657 1.00 96.94 82 ALA A CA 1
ATOM 651 C C . ALA A 1 82 ? -13.975 -4.857 8.377 1.00 96.94 82 ALA A C 1
ATOM 653 O O . ALA A 1 82 ? -14.929 -5.405 7.829 1.00 96.94 82 ALA A O 1
ATOM 654 N N . ASP A 1 83 ? -13.393 -3.758 7.888 1.00 97.00 83 ASP A N 1
ATOM 655 C CA . ASP A 1 83 ? -13.845 -3.036 6.696 1.00 97.00 83 ASP A CA 1
ATOM 656 C C . ASP A 1 83 ? -13.146 -3.513 5.413 1.00 97.00 83 ASP A C 1
ATOM 658 O O . ASP A 1 83 ? -13.543 -3.146 4.302 1.00 97.00 83 ASP A O 1
ATOM 662 N N . PHE A 1 84 ? -12.097 -4.333 5.533 1.00 97.31 84 PHE A N 1
ATOM 663 C CA . PHE A 1 84 ? -11.420 -4.905 4.376 1.00 97.31 84 PHE A CA 1
ATOM 664 C C . PHE A 1 84 ? -12.255 -6.020 3.750 1.00 97.31 84 PHE A C 1
ATOM 666 O O . PHE A 1 84 ? -12.681 -6.967 4.414 1.00 97.31 84 PHE A O 1
ATOM 673 N N . ALA A 1 85 ? -12.392 -5.981 2.425 1.00 97.69 85 ALA A N 1
ATOM 674 C CA . ALA A 1 85 ? -12.869 -7.144 1.702 1.00 97.69 85 ALA A CA 1
ATOM 675 C C . ALA A 1 85 ? -11.782 -8.233 1.697 1.00 97.69 85 ALA A C 1
ATOM 677 O O . ALA A 1 85 ? -10.582 -7.952 1.672 1.00 97.69 85 ALA A O 1
ATOM 678 N N . LEU A 1 86 ? -12.192 -9.502 1.654 1.00 96.81 86 LEU A N 1
ATOM 679 C CA . LEU A 1 86 ? -11.251 -10.625 1.615 1.00 96.81 86 LEU A CA 1
ATOM 680 C C . LEU A 1 86 ? -10.207 -10.523 0.475 1.00 96.81 86 LEU A C 1
ATOM 682 O O . LEU A 1 86 ? -9.040 -10.821 0.734 1.00 96.81 86 LEU A O 1
ATOM 686 N N . PRO A 1 87 ? -10.553 -10.069 -0.751 1.00 97.19 87 PRO A N 1
ATOM 687 C CA . PRO A 1 87 ? -9.559 -9.849 -1.802 1.00 97.19 87 PRO A CA 1
ATOM 688 C C . PRO A 1 87 ? -8.507 -8.792 -1.447 1.00 97.19 87 PRO A C 1
ATOM 690 O O . PRO A 1 87 ? -7.342 -8.968 -1.793 1.00 97.19 87 PRO A O 1
ATOM 693 N N . ASP A 1 88 ? -8.887 -7.732 -0.727 1.00 97.25 88 ASP A N 1
ATOM 694 C CA . ASP A 1 88 ? -7.956 -6.687 -0.292 1.00 97.25 88 ASP A CA 1
ATOM 695 C C . ASP A 1 88 ? -6.939 -7.261 0.708 1.00 97.25 88 ASP A C 1
ATOM 697 O O . ASP A 1 88 ? -5.733 -7.056 0.562 1.00 97.25 88 ASP A O 1
ATOM 701 N N . LEU A 1 89 ? -7.406 -8.059 1.677 1.00 97.31 89 LEU A N 1
ATOM 702 C CA . LEU A 1 89 ? -6.538 -8.751 2.640 1.00 97.31 89 LEU A CA 1
ATOM 703 C C . LEU A 1 89 ? -5.601 -9.747 1.955 1.00 97.31 89 LEU A C 1
ATOM 705 O O . LEU A 1 89 ? -4.411 -9.793 2.267 1.00 97.31 89 LEU A O 1
ATOM 709 N N . ALA A 1 90 ? -6.118 -10.529 1.004 1.00 97.62 90 ALA A N 1
ATOM 710 C CA . ALA A 1 90 ? -5.310 -11.470 0.234 1.00 97.62 90 ALA A CA 1
ATOM 711 C C . ALA A 1 90 ? -4.196 -10.749 -0.543 1.00 97.62 90 ALA A C 1
ATOM 713 O O . ALA A 1 90 ? -3.067 -11.239 -0.610 1.00 97.62 90 ALA A O 1
ATOM 714 N N . LEU A 1 91 ? -4.495 -9.564 -1.081 1.00 97.12 91 LEU A N 1
ATOM 715 C CA . LEU A 1 91 ? -3.537 -8.746 -1.811 1.00 97.12 91 LEU A CA 1
ATOM 716 C C . LEU A 1 91 ? -2.418 -8.216 -0.902 1.00 97.12 91 LEU A C 1
ATOM 718 O O . LEU A 1 91 ? -1.243 -8.310 -1.260 1.00 97.12 91 LEU A O 1
ATOM 722 N N . VAL A 1 92 ? -2.765 -7.724 0.293 1.00 97.00 92 VAL A N 1
ATOM 723 C CA . VAL A 1 92 ? -1.782 -7.289 1.301 1.00 97.00 92 VAL A CA 1
ATOM 724 C C . VAL A 1 92 ? -0.922 -8.466 1.769 1.00 97.00 92 VAL A C 1
ATOM 726 O O . VAL A 1 92 ? 0.302 -8.348 1.828 1.00 97.00 92 VAL A O 1
ATOM 729 N N . ALA A 1 93 ? -1.535 -9.621 2.048 1.00 96.44 93 ALA A N 1
ATOM 730 C CA . ALA A 1 93 ? -0.826 -10.826 2.476 1.00 96.44 93 ALA A CA 1
ATOM 731 C C . ALA A 1 93 ? 0.172 -11.316 1.414 1.00 96.44 93 ALA A C 1
ATOM 733 O O . ALA A 1 93 ? 1.316 -11.642 1.738 1.00 96.44 93 ALA A O 1
ATOM 734 N N . TRP A 1 94 ? -0.229 -11.318 0.138 1.00 97.56 94 TRP A N 1
ATOM 735 C CA . TRP A 1 94 ? 0.678 -11.622 -0.969 1.00 97.56 94 TRP A CA 1
ATOM 736 C C . TRP A 1 94 ? 1.838 -10.627 -1.035 1.00 97.56 94 TRP A C 1
ATOM 738 O O . TRP A 1 94 ? 2.985 -11.045 -1.184 1.00 97.56 94 TRP A O 1
ATOM 748 N N . ALA A 1 95 ? 1.565 -9.329 -0.895 1.00 97.69 95 ALA A N 1
ATOM 749 C CA . ALA A 1 95 ? 2.588 -8.296 -1.004 1.00 97.69 95 ALA A CA 1
ATOM 750 C C . ALA A 1 95 ? 3.649 -8.404 0.104 1.00 97.69 95 ALA A C 1
ATOM 752 O O . ALA A 1 95 ? 4.846 -8.328 -0.180 1.00 97.69 95 ALA A O 1
ATOM 753 N N . LEU A 1 96 ? 3.217 -8.677 1.341 1.00 95.31 96 LEU A N 1
ATOM 754 C CA . LEU A 1 96 ? 4.104 -8.973 2.469 1.00 95.31 96 LEU A CA 1
ATOM 755 C C . LEU A 1 96 ? 4.945 -10.230 2.217 1.00 95.31 96 LEU A C 1
ATOM 757 O O . LEU A 1 96 ? 6.142 -10.249 2.492 1.00 95.31 96 LEU A O 1
ATOM 761 N N . ALA A 1 97 ? 4.346 -11.293 1.679 1.00 95.56 97 ALA A N 1
ATOM 762 C CA . ALA A 1 97 ? 5.093 -12.501 1.337 1.00 95.56 97 ALA A CA 1
ATOM 763 C C . ALA A 1 97 ? 6.100 -12.255 0.201 1.00 95.56 97 ALA A C 1
ATOM 765 O O . ALA A 1 97 ? 7.192 -12.818 0.227 1.00 95.56 97 ALA A O 1
ATOM 766 N N . ALA A 1 98 ? 5.750 -11.423 -0.783 1.00 95.12 98 ALA A N 1
ATOM 767 C CA . ALA A 1 98 ? 6.612 -11.089 -1.910 1.00 95.12 98 ALA A CA 1
ATOM 768 C C . ALA A 1 98 ? 7.861 -10.324 -1.456 1.00 95.12 98 ALA A C 1
ATOM 770 O O . ALA A 1 98 ? 8.970 -10.721 -1.806 1.00 95.12 98 ALA A O 1
ATOM 771 N N . VAL A 1 99 ? 7.692 -9.284 -0.632 1.00 92.69 99 VAL A N 1
ATOM 772 C CA . VAL A 1 99 ? 8.819 -8.466 -0.164 1.00 92.69 99 VAL A CA 1
ATOM 773 C C . VAL A 1 99 ? 9.744 -9.237 0.787 1.00 92.69 99 VAL A C 1
ATOM 775 O O . VAL A 1 99 ? 10.959 -9.139 0.665 1.00 92.69 99 VAL A O 1
ATOM 778 N N . ASN A 1 100 ? 9.196 -10.095 1.657 1.00 88.50 100 ASN A N 1
ATOM 779 C CA . ASN A 1 100 ? 9.992 -10.917 2.582 1.00 88.50 100 ASN A CA 1
ATOM 780 C C . ASN A 1 100 ? 10.750 -12.067 1.900 1.00 88.50 100 ASN A C 1
ATOM 782 O O . ASN A 1 100 ? 11.678 -12.623 2.480 1.00 88.50 100 ASN A O 1
ATOM 786 N N . ARG A 1 101 ? 10.341 -12.462 0.690 1.00 86.62 101 ARG A N 1
ATOM 787 C CA . ARG A 1 101 ? 11.034 -13.479 -0.117 1.00 86.62 101 ARG A CA 1
ATOM 788 C C . ARG A 1 101 ? 12.078 -12.880 -1.060 1.00 86.62 101 ARG A C 1
ATOM 790 O O . ARG A 1 101 ? 12.699 -13.641 -1.801 1.00 86.62 101 ARG A O 1
ATOM 797 N N . ALA A 1 102 ? 12.246 -11.556 -1.080 1.00 75.25 102 ALA A N 1
ATOM 798 C CA . ALA A 1 102 ? 13.240 -10.918 -1.930 1.00 75.25 102 ALA A CA 1
ATOM 799 C C . ALA A 1 102 ? 14.650 -11.419 -1.556 1.00 75.25 102 ALA A C 1
ATOM 801 O O . ALA A 1 102 ? 14.975 -11.469 -0.366 1.00 75.25 102 ALA A O 1
ATOM 802 N N . PRO A 1 103 ? 15.487 -11.811 -2.536 1.00 66.31 103 PRO A N 1
ATOM 803 C CA . PRO A 1 103 ? 16.881 -12.130 -2.259 1.00 66.31 103 PRO A CA 1
ATOM 804 C C . PRO A 1 103 ? 17.590 -10.888 -1.688 1.00 66.31 103 PRO A C 1
ATOM 806 O O . PRO A 1 103 ? 17.210 -9.765 -2.039 1.00 66.31 103 PRO A O 1
ATOM 809 N N . PRO A 1 104 ? 18.591 -11.061 -0.805 1.00 59.72 104 PRO A N 1
ATOM 810 C CA . PRO A 1 104 ? 19.369 -9.934 -0.303 1.00 59.72 104 PRO A CA 1
ATOM 811 C C . PRO A 1 104 ? 20.007 -9.174 -1.480 1.00 59.72 104 PRO A C 1
ATOM 813 O O . PRO A 1 104 ? 20.383 -9.816 -2.464 1.00 59.72 104 PRO A O 1
ATOM 816 N N . PRO A 1 105 ? 20.099 -7.833 -1.414 1.00 61.84 105 PRO A N 1
ATOM 817 C CA . PRO A 1 105 ? 20.792 -7.064 -2.443 1.00 61.84 105 PRO A CA 1
ATOM 818 C C . PRO A 1 105 ? 22.259 -7.518 -2.531 1.00 61.84 105 PRO A C 1
ATOM 820 O O . PRO A 1 105 ? 22.892 -7.716 -1.493 1.00 61.84 105 PRO A O 1
ATOM 823 N N . GLU A 1 106 ? 22.743 -7.730 -3.761 1.00 45.50 106 GLU A N 1
ATOM 824 C CA . GLU A 1 106 ? 24.139 -8.090 -4.083 1.00 45.50 106 GLU A CA 1
ATOM 825 C C . GLU A 1 106 ? 25.143 -7.000 -3.680 1.00 45.50 106 GLU A C 1
ATOM 827 O O . GLU A 1 106 ? 24.807 -5.797 -3.810 1.00 45.50 106 GLU A O 1
#

Organism: NCBI:txid1333877

Sequence (106 aa):
YSRRLLQEAEVH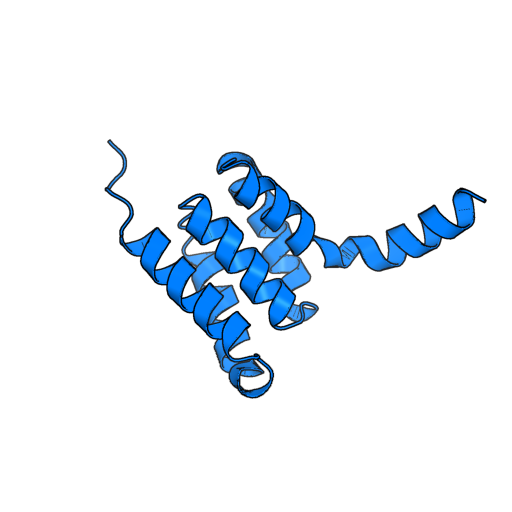FGCSVHLLLHRFGVLGHAPAVWHLLPLLLAQLPLMQPKHVALSAWAMGRTLVNDEEAWARLGAKMREEIADFALPDLALVAWALAAVNRAPPPE

pLDDT: mean 88.37, std 15.48, range [45.5, 98.38]